Protein AF-W2VLZ7-F1 (afdb_monomer_lite)

Radius of gyration: 20.09 Å; chains: 1; bounding box: 59×35×39 Å

pLDDT: mean 86.66, std 14.0, range [36.62, 98.0]

Structure (mmCIF, N/CA/C/O backbone):
data_AF-W2VLZ7-F1
#
_entry.id   AF-W2VLZ7-F1
#
loop_
_atom_site.group_PDB
_atom_site.id
_atom_site.type_symbol
_atom_site.label_atom_id
_atom_site.label_alt_id
_atom_site.label_comp_id
_atom_site.label_asym_id
_atom_site.label_entity_id
_atom_site.label_seq_id
_atom_site.pdbx_PDB_ins_code
_atom_site.Cartn_x
_atom_site.Cartn_y
_atom_site.Cartn_z
_atom_site.occupancy
_atom_site.B_iso_or_equiv
_atom_site.auth_seq_id
_atom_site.auth_comp_id
_atom_site.auth_asym_id
_atom_site.auth_atom_id
_atom_site.pdbx_PDB_model_num
ATOM 1 N N . MET A 1 1 ? -18.929 1.252 14.041 1.00 53.91 1 MET A N 1
ATOM 2 C CA . MET A 1 1 ? -18.418 -0.084 13.641 1.00 53.91 1 MET A CA 1
ATOM 3 C C . MET A 1 1 ? -17.576 0.043 12.363 1.00 53.91 1 MET A C 1
ATOM 5 O O . MET A 1 1 ? -17.881 -0.591 11.362 1.00 53.91 1 MET A O 1
ATOM 9 N N . GLU A 1 2 ? -16.511 0.850 12.372 1.00 70.69 2 GLU A N 1
ATOM 10 C CA . GLU A 1 2 ? -15.792 1.219 11.130 1.00 70.69 2 GLU A CA 1
ATOM 11 C C . GLU A 1 2 ? -14.391 0.611 11.007 1.00 70.69 2 GLU A C 1
ATOM 13 O O . GLU A 1 2 ? -13.880 0.495 9.904 1.00 70.69 2 GLU A O 1
ATOM 18 N N . ASN A 1 3 ? -13.802 0.132 12.108 1.00 89.38 3 ASN A N 1
ATOM 19 C CA . ASN A 1 3 ? -12.454 -0.441 12.111 1.00 89.38 3 ASN A CA 1
ATOM 20 C C . ASN A 1 3 ? -12.450 -1.925 11.691 1.00 89.38 3 ASN A C 1
ATOM 22 O O . ASN A 1 3 ? -12.317 -2.831 12.526 1.00 89.38 3 ASN A O 1
ATOM 26 N N . ASN A 1 4 ? -12.680 -2.188 10.407 1.00 93.62 4 ASN A N 1
ATOM 27 C CA . ASN A 1 4 ? -12.722 -3.531 9.831 1.00 93.62 4 ASN A CA 1
ATOM 28 C C . ASN A 1 4 ? -12.371 -3.528 8.343 1.00 93.62 4 ASN A C 1
ATOM 30 O O . ASN A 1 4 ? -12.618 -2.545 7.661 1.00 93.62 4 ASN A O 1
ATOM 34 N N . ILE A 1 5 ? -11.880 -4.668 7.858 1.00 95.19 5 ILE A N 1
ATOM 35 C CA . ILE A 1 5 ? -11.697 -4.947 6.434 1.00 95.19 5 ILE A CA 1
ATOM 36 C C . ILE A 1 5 ? -13.009 -5.509 5.878 1.00 95.19 5 ILE A C 1
ATOM 38 O O . ILE A 1 5 ? -13.539 -6.496 6.404 1.00 95.19 5 ILE A O 1
ATOM 42 N N . LEU A 1 6 ? -13.515 -4.910 4.804 1.00 95.62 6 LEU A N 1
ATOM 43 C CA . LEU A 1 6 ? -14.658 -5.415 4.044 1.00 95.62 6 LEU A CA 1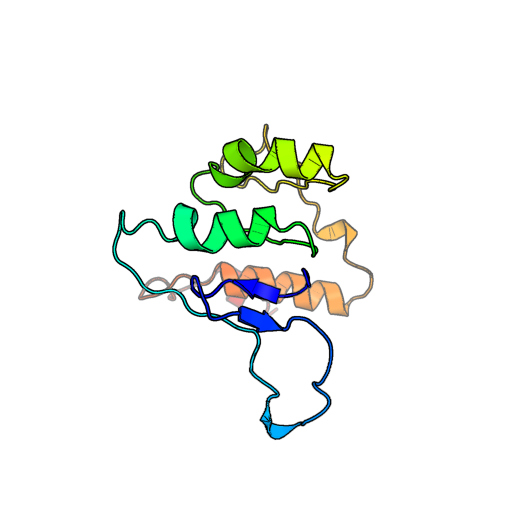
ATOM 44 C C . LEU A 1 6 ? -14.216 -6.588 3.171 1.00 95.62 6 LEU A C 1
ATOM 46 O O . LEU A 1 6 ? -13.302 -6.433 2.358 1.00 95.62 6 LEU A O 1
ATOM 50 N N . LEU A 1 7 ? -14.874 -7.740 3.327 1.00 95.44 7 LEU A N 1
ATOM 51 C CA . LEU A 1 7 ? -14.614 -8.937 2.520 1.00 95.44 7 LEU A CA 1
ATOM 52 C C . LEU A 1 7 ? -15.735 -9.168 1.505 1.00 95.44 7 LEU A C 1
ATOM 54 O O . LEU A 1 7 ? -15.470 -9.380 0.324 1.00 95.44 7 LEU A O 1
ATOM 58 N N . THR A 1 8 ? -16.983 -9.095 1.964 1.00 94.06 8 THR A N 1
ATOM 59 C CA . THR A 1 8 ? -18.195 -9.254 1.150 1.00 94.06 8 THR A CA 1
ATOM 60 C C . THR A 1 8 ? -19.266 -8.263 1.630 1.00 94.06 8 THR A C 1
ATOM 62 O O . THR A 1 8 ? -18.992 -7.359 2.423 1.00 94.06 8 THR A O 1
ATOM 65 N N . GLN A 1 9 ? -20.507 -8.425 1.165 1.00 92.12 9 GLN A N 1
ATOM 66 C CA . GLN A 1 9 ? -21.646 -7.658 1.666 1.00 92.12 9 GLN A CA 1
ATOM 67 C C . GLN A 1 9 ? -21.924 -7.923 3.159 1.00 92.12 9 GLN A C 1
ATOM 69 O O . GLN A 1 9 ? -22.288 -6.998 3.890 1.00 92.12 9 GLN A O 1
ATOM 74 N N . THR A 1 10 ? -21.734 -9.164 3.611 1.00 94.56 10 THR A N 1
ATOM 75 C CA . THR A 1 10 ? -22.107 -9.641 4.952 1.00 94.56 10 THR A CA 1
ATOM 76 C C . THR A 1 10 ? -20.900 -9.914 5.847 1.00 94.56 10 THR A C 1
ATOM 78 O O . THR A 1 10 ? -20.968 -9.684 7.055 1.00 94.56 10 THR A O 1
ATOM 81 N N . GLU A 1 11 ? -19.767 -10.330 5.279 1.00 93.12 11 GLU A N 1
ATOM 82 C CA . GLU A 1 11 ? -18.561 -10.686 6.024 1.00 93.12 11 GLU A CA 1
ATOM 83 C C . GLU A 1 11 ? -17.566 -9.523 6.116 1.00 93.12 11 GLU A C 1
ATOM 85 O O . GLU A 1 11 ? -17.213 -8.865 5.131 1.00 93.12 11 GLU A O 1
ATOM 90 N N . ARG A 1 12 ? -17.062 -9.303 7.334 1.00 93.25 12 ARG A N 1
ATOM 91 C CA . ARG A 1 12 ? -16.070 -8.274 7.667 1.00 93.25 12 ARG A CA 1
ATOM 92 C C . ARG A 1 12 ? -15.057 -8.828 8.655 1.00 93.25 12 ARG A C 1
ATOM 94 O O . ARG A 1 12 ? -15.399 -9.641 9.515 1.00 93.25 12 ARG A O 1
ATOM 101 N N . LEU A 1 13 ? -13.823 -8.346 8.577 1.00 93.06 13 LEU A N 1
ATOM 102 C CA . LEU A 1 13 ? -12.738 -8.758 9.461 1.00 93.06 13 LEU A CA 1
ATOM 103 C C . LEU A 1 13 ? -12.328 -7.613 10.387 1.00 93.06 13 LEU A C 1
ATOM 105 O O . LEU A 1 13 ? -11.879 -6.565 9.937 1.00 93.06 13 LEU A O 1
ATOM 109 N N . THR A 1 14 ? -12.485 -7.806 11.696 1.00 90.94 14 THR A N 1
ATOM 110 C CA . THR A 1 14 ? -12.164 -6.778 12.696 1.00 90.94 14 THR A CA 1
ATOM 111 C C . THR A 1 14 ? -10.679 -6.404 12.685 1.00 90.94 14 THR A C 1
ATOM 113 O O . THR A 1 14 ? -9.802 -7.268 12.760 1.00 90.94 14 THR A O 1
ATOM 116 N N . MET A 1 15 ? -10.399 -5.101 12.658 1.00 89.88 15 MET A N 1
ATOM 117 C CA . MET A 1 15 ? -9.041 -4.560 12.777 1.00 89.88 15 MET A CA 1
ATOM 118 C C . MET A 1 15 ? -8.677 -4.187 14.215 1.00 89.88 15 MET A C 1
ATOM 120 O O . MET A 1 15 ? -7.509 -3.913 14.498 1.00 89.88 15 MET A O 1
ATOM 124 N N . ASN A 1 16 ? -9.635 -4.282 15.141 1.00 86.12 16 ASN A N 1
ATOM 125 C CA . ASN A 1 16 ? -9.414 -4.064 16.567 1.00 86.12 16 ASN A CA 1
ATOM 126 C C . ASN A 1 16 ? -8.413 -5.071 17.163 1.00 86.12 16 ASN A C 1
ATOM 128 O O . ASN A 1 16 ? -7.981 -6.034 16.516 1.00 86.12 16 ASN A O 1
ATOM 132 N N . GLY A 1 17 ? -8.028 -4.827 18.416 1.00 81.38 17 GLY A N 1
ATOM 133 C CA . GLY A 1 17 ? -7.202 -5.740 19.202 1.00 81.38 17 GLY A CA 1
ATOM 134 C C . GLY A 1 17 ? -7.841 -7.121 19.393 1.00 81.38 17 GLY A C 1
ATOM 135 O O . GLY A 1 17 ? -8.833 -7.485 18.758 1.00 81.38 17 GLY A O 1
ATOM 136 N N . ARG A 1 18 ? -7.251 -7.923 20.281 1.00 81.06 18 ARG A N 1
ATOM 137 C CA . ARG A 1 18 ? -7.676 -9.311 20.485 1.00 81.06 18 ARG A CA 1
ATOM 138 C C . ARG A 1 18 ? -9.171 -9.371 20.859 1.00 81.06 18 ARG A C 1
ATOM 140 O O . ARG A 1 18 ? -9.578 -8.703 21.809 1.00 81.06 18 ARG A O 1
ATOM 147 N N . PRO A 1 19 ? -10.000 -10.142 20.130 1.00 84.06 19 PRO A N 1
ATOM 148 C CA . PRO A 1 19 ? -11.421 -10.245 20.437 1.00 84.06 19 PRO A CA 1
ATOM 149 C C . PRO A 1 19 ? -11.635 -10.898 21.808 1.00 84.06 19 PRO A C 1
ATOM 151 O O . PRO A 1 19 ? -10.846 -11.752 22.215 1.00 84.06 19 PRO A O 1
ATOM 154 N N . LYS A 1 20 ? -12.741 -10.541 22.485 1.00 85.19 20 LYS A N 1
ATOM 155 C CA . LYS A 1 20 ? -13.105 -11.067 23.820 1.00 85.19 20 LYS A CA 1
ATOM 156 C C . LYS A 1 20 ? -13.052 -12.591 23.894 1.00 85.19 20 LYS A C 1
ATOM 158 O O . LYS A 1 20 ? -12.650 -13.140 24.909 1.00 85.19 20 LYS A O 1
ATOM 163 N N . ASN A 1 21 ? -13.458 -13.264 22.818 1.00 88.12 21 ASN A N 1
ATOM 164 C CA . ASN A 1 21 ? -13.277 -14.699 22.683 1.00 88.12 21 ASN A CA 1
ATOM 165 C C . ASN A 1 21 ? -12.068 -14.985 21.773 1.00 88.12 21 ASN A C 1
ATOM 167 O O . ASN A 1 21 ? -12.168 -14.764 20.559 1.00 88.12 21 ASN A O 1
ATOM 171 N N . PRO A 1 22 ? -10.952 -15.509 22.316 1.00 87.56 22 PRO A N 1
ATOM 172 C CA . PRO A 1 22 ? -9.741 -15.789 21.550 1.00 87.56 22 PRO A CA 1
ATOM 173 C C . PRO A 1 22 ? -9.954 -16.722 20.356 1.00 87.56 22 PRO A C 1
ATOM 175 O O . PRO A 1 22 ? -9.224 -16.607 19.376 1.00 87.56 22 PRO A O 1
ATOM 178 N N . LYS A 1 23 ? -10.977 -17.591 20.386 1.00 89.06 23 LYS A N 1
ATOM 179 C CA . LYS A 1 23 ? -11.295 -18.507 19.276 1.00 89.06 23 LYS A CA 1
ATOM 180 C C . LYS A 1 23 ? -11.660 -17.783 17.975 1.00 89.06 23 LYS A C 1
ATOM 182 O O . LYS A 1 23 ? -11.604 -18.374 16.898 1.00 89.06 23 LYS A O 1
ATOM 187 N N . HIS A 1 24 ? -12.039 -16.508 18.067 1.00 86.38 24 HIS A N 1
ATOM 188 C CA . HIS A 1 24 ? -12.372 -15.649 16.931 1.00 86.38 24 HIS A CA 1
ATOM 189 C C . HIS A 1 24 ? -11.214 -14.740 16.508 1.00 86.38 24 HIS A C 1
ATOM 191 O O . HIS A 1 24 ? -11.392 -13.908 15.622 1.00 86.38 24 HIS A O 1
ATOM 197 N N . ALA A 1 25 ? -10.032 -14.865 17.118 1.00 88.38 25 ALA A N 1
ATOM 198 C CA . ALA A 1 25 ? -8.847 -14.203 16.598 1.00 88.38 25 ALA A CA 1
ATOM 199 C C . ALA A 1 25 ? -8.541 -14.773 15.205 1.00 88.38 25 ALA A C 1
ATOM 201 O O . ALA A 1 25 ? -8.528 -15.990 14.995 1.00 88.38 25 ALA A O 1
ATOM 202 N N . ARG A 1 26 ? -8.365 -13.884 14.231 1.00 90.38 26 ARG A N 1
ATOM 203 C CA . ARG A 1 26 ? -8.108 -14.229 12.832 1.00 90.38 26 ARG A CA 1
ATOM 204 C C . ARG A 1 26 ? -6.886 -13.465 12.345 1.00 90.38 26 ARG A C 1
ATOM 206 O O . ARG A 1 26 ? -6.609 -12.365 12.824 1.00 90.38 26 ARG A O 1
ATOM 213 N N . ASN A 1 27 ? -6.162 -14.068 11.405 1.00 91.12 27 ASN A N 1
ATOM 214 C CA . ASN A 1 27 ? -5.115 -13.380 10.661 1.00 91.12 27 ASN A CA 1
ATOM 215 C C . ASN A 1 27 ? -5.754 -12.220 9.880 1.00 91.12 27 ASN A C 1
ATOM 217 O O . ASN A 1 27 ? -6.834 -12.396 9.324 1.00 91.12 27 ASN A O 1
ATOM 221 N N . LYS A 1 28 ? -5.111 -11.050 9.887 1.00 91.25 28 LYS A N 1
ATOM 222 C CA . LYS A 1 28 ? -5.611 -9.814 9.265 1.00 91.25 28 LYS A CA 1
ATOM 223 C C . LYS A 1 28 ? -5.176 -9.652 7.805 1.00 91.25 28 LYS A C 1
ATOM 225 O O . LYS A 1 28 ? -5.633 -8.732 7.137 1.00 91.25 28 LYS A O 1
ATOM 230 N N . ASN A 1 29 ? -4.317 -10.541 7.310 1.00 93.44 29 ASN A N 1
ATOM 231 C CA . ASN A 1 29 ? -3.894 -10.555 5.917 1.00 93.44 29 ASN A CA 1
ATOM 232 C C . ASN A 1 29 ? -4.991 -11.159 5.039 1.00 93.44 29 ASN A C 1
ATOM 234 O O . ASN A 1 29 ? -5.527 -12.225 5.346 1.00 93.44 29 ASN A O 1
ATOM 238 N N . VAL A 1 30 ? -5.286 -10.493 3.924 1.00 95.75 30 VAL A N 1
ATOM 239 C CA . VAL A 1 30 ? -6.289 -10.931 2.950 1.00 95.75 30 VAL A CA 1
ATOM 240 C C . VAL A 1 30 ? -5.627 -11.092 1.587 1.00 95.75 30 VAL A C 1
ATOM 242 O O . VAL A 1 30 ? -4.960 -10.177 1.108 1.00 95.75 30 VAL A O 1
ATOM 245 N N . LEU A 1 31 ? -5.832 -12.250 0.957 1.00 96.19 31 LEU A N 1
ATOM 246 C CA . LEU A 1 31 ? -5.418 -12.523 -0.416 1.00 96.19 31 LEU A CA 1
ATOM 247 C C . LEU A 1 31 ? -6.642 -12.461 -1.331 1.00 96.19 31 LEU A C 1
ATOM 249 O O . LEU A 1 31 ? -7.590 -13.222 -1.154 1.00 96.19 31 LEU A O 1
ATOM 253 N N . VAL A 1 32 ? -6.610 -11.569 -2.321 1.00 95.44 32 VAL A N 1
ATOM 254 C CA . VAL A 1 32 ? -7.693 -11.403 -3.300 1.00 95.44 32 VAL A CA 1
ATOM 255 C C . VAL A 1 32 ? -7.211 -11.857 -4.670 1.00 95.44 32 VAL A C 1
ATOM 257 O O . VAL A 1 32 ? -6.330 -11.236 -5.265 1.00 95.44 32 VAL A O 1
ATOM 260 N N . ILE A 1 33 ? -7.814 -12.927 -5.188 1.00 95.88 33 ILE A N 1
ATOM 261 C CA . ILE A 1 33 ? -7.460 -13.531 -6.477 1.00 95.88 33 ILE A CA 1
ATOM 262 C C . ILE A 1 33 ? -8.561 -13.230 -7.493 1.00 95.88 33 ILE A C 1
ATOM 264 O O . ILE A 1 33 ? -9.748 -13.328 -7.203 1.00 95.88 33 ILE A O 1
ATOM 268 N N . GLY A 1 34 ? -8.162 -12.860 -8.705 1.00 94.62 34 GLY A N 1
ATOM 269 C CA . GLY A 1 34 ? -9.080 -12.657 -9.818 1.00 94.62 34 GLY A CA 1
ATOM 270 C C . GLY A 1 34 ? -8.326 -12.317 -11.095 1.00 94.62 34 GLY A C 1
ATOM 271 O O . GLY A 1 34 ? -7.229 -11.753 -11.032 1.00 94.62 34 GLY A O 1
ATOM 272 N N . GLY A 1 35 ? -8.912 -12.633 -12.249 1.00 95.31 35 GLY A N 1
ATOM 273 C CA . GLY A 1 35 ? -8.324 -12.342 -13.558 1.00 95.31 35 GLY A CA 1
ATOM 274 C C . GLY A 1 35 ? -8.133 -10.844 -13.834 1.00 95.31 35 GLY A C 1
ATOM 275 O O . GLY A 1 35 ? -8.533 -9.970 -13.051 1.00 95.31 35 GLY A O 1
ATOM 276 N N . SER A 1 36 ? -7.504 -10.518 -14.962 1.00 92.81 36 SER A N 1
ATOM 277 C CA . SER A 1 36 ? -7.482 -9.134 -15.449 1.00 92.81 36 SER A CA 1
ATOM 278 C C . SER A 1 36 ? -8.915 -8.639 -15.683 1.00 92.81 36 SER A C 1
ATOM 280 O O . SER A 1 36 ? -9.782 -9.411 -16.074 1.00 92.81 36 SER A O 1
ATOM 282 N N . GLY A 1 37 ? -9.192 -7.369 -15.379 1.00 91.56 37 GLY A N 1
ATOM 283 C CA . GLY A 1 37 ? -10.533 -6.793 -15.544 1.00 91.56 37 GLY A CA 1
ATOM 284 C C . GLY A 1 37 ? -11.587 -7.238 -14.519 1.00 91.56 37 GLY A C 1
ATOM 285 O O . GLY A 1 37 ? -12.649 -6.631 -14.470 1.00 91.56 37 GLY A O 1
ATOM 286 N N . SER A 1 38 ? -11.296 -8.186 -13.617 1.00 94.31 38 SER A N 1
ATOM 287 C CA . SER A 1 38 ? -12.268 -8.689 -12.623 1.00 94.31 38 SER A CA 1
ATOM 288 C C . SER A 1 38 ? -12.681 -7.673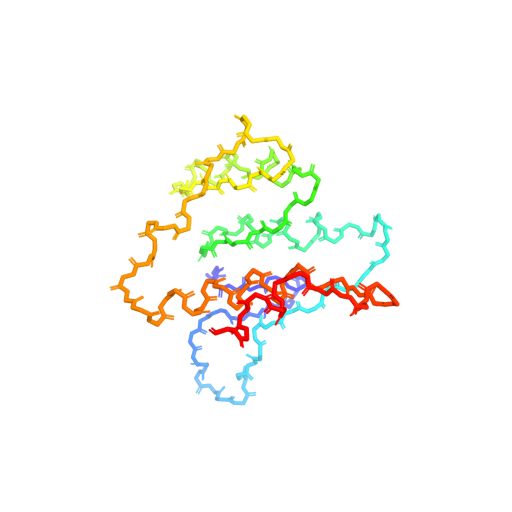 -11.543 1.00 94.31 38 SER A C 1
ATOM 290 O O . SER A 1 38 ? -13.423 -7.997 -10.622 1.00 94.31 38 SER A O 1
ATOM 292 N N . GLY A 1 39 ? -12.150 -6.449 -11.600 1.00 93.62 39 GLY A N 1
ATOM 293 C CA . GLY A 1 39 ? -12.537 -5.361 -10.709 1.00 93.62 39 GLY A CA 1
ATOM 294 C C . GLY A 1 39 ? -11.931 -5.399 -9.303 1.00 93.62 39 GLY A C 1
ATOM 295 O O . GLY A 1 39 ? -12.433 -4.684 -8.446 1.00 93.62 39 GLY A O 1
ATOM 296 N N . LYS A 1 40 ? -10.839 -6.142 -9.051 1.00 95.69 40 LYS A N 1
ATOM 297 C CA . LYS A 1 40 ? -10.160 -6.205 -7.729 1.00 95.69 40 LYS A CA 1
ATOM 298 C C . LYS A 1 40 ? -9.973 -4.826 -7.077 1.00 95.69 40 LYS A C 1
ATOM 300 O O . LYS A 1 40 ? -10.361 -4.614 -5.933 1.00 95.69 40 LYS A O 1
ATOM 305 N N . THR A 1 41 ? -9.446 -3.857 -7.827 1.00 95.31 41 THR A N 1
ATOM 306 C CA . THR A 1 41 ? -9.261 -2.485 -7.333 1.00 95.31 41 THR A CA 1
ATOM 307 C C . THR A 1 41 ? -10.594 -1.805 -7.024 1.00 95.31 41 THR A C 1
ATOM 309 O O . THR A 1 41 ? -10.733 -1.177 -5.982 1.00 95.31 41 THR A O 1
ATOM 312 N N . ARG A 1 42 ? -11.590 -1.950 -7.907 1.00 95.00 42 ARG A N 1
ATOM 313 C CA . ARG A 1 42 ? -12.901 -1.298 -7.775 1.00 95.00 42 ARG A CA 1
ATOM 314 C C . ARG A 1 42 ? -13.730 -1.860 -6.623 1.00 95.00 42 ARG A C 1
ATOM 316 O O . ARG A 1 42 ? -14.376 -1.083 -5.936 1.00 95.00 42 ARG A O 1
ATOM 323 N N . PHE A 1 43 ? -13.740 -3.178 -6.451 1.00 95.56 43 PHE A N 1
ATOM 324 C CA . PHE A 1 43 ? -14.643 -3.867 -5.528 1.00 95.56 43 PHE A CA 1
ATOM 325 C C . PHE A 1 43 ? -14.016 -4.190 -4.173 1.00 95.56 43 PHE A C 1
ATOM 327 O O . PHE A 1 43 ? -14.753 -4.335 -3.208 1.00 95.56 43 PHE A O 1
ATOM 334 N N . PHE A 1 44 ? -12.686 -4.284 -4.077 1.00 96.50 4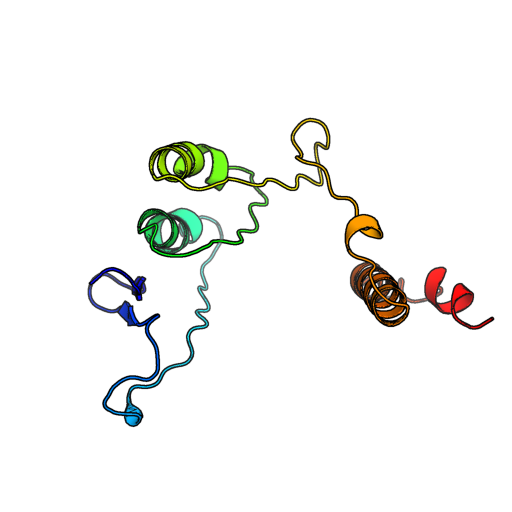4 PHE A N 1
ATOM 335 C CA . PHE A 1 44 ? -12.017 -4.592 -2.812 1.00 96.50 44 PHE A CA 1
ATOM 336 C C . PHE A 1 44 ? -11.165 -3.430 -2.300 1.00 96.50 44 PHE A C 1
ATOM 338 O O . PHE A 1 44 ? -11.389 -2.946 -1.194 1.00 96.50 44 PHE A O 1
ATOM 345 N N . VAL A 1 45 ? -10.211 -2.944 -3.103 1.00 96.25 45 VAL A N 1
ATOM 346 C CA . VAL A 1 45 ? -9.246 -1.927 -2.640 1.00 96.25 45 VAL A CA 1
ATOM 347 C C . VAL A 1 45 ? -9.935 -0.592 -2.354 1.00 96.25 45 VAL A C 1
ATOM 349 O O . VAL A 1 45 ? -9.819 -0.077 -1.246 1.00 96.25 45 VAL A O 1
ATOM 352 N N . LYS A 1 46 ? -10.686 -0.043 -3.320 1.00 96.44 46 LYS A N 1
ATOM 353 C CA . LYS A 1 46 ? -11.339 1.265 -3.164 1.00 96.44 46 LYS A CA 1
ATOM 354 C C . LYS A 1 46 ? -12.316 1.297 -1.985 1.00 96.44 46 LYS A C 1
ATOM 356 O O . LYS A 1 46 ? -12.149 2.188 -1.163 1.00 96.44 46 LYS A O 1
ATOM 361 N N . PRO A 1 47 ? -13.260 0.349 -1.810 1.00 96.06 47 PRO A N 1
ATOM 362 C CA . PRO A 1 47 ? -14.170 0.394 -0.668 1.00 96.06 47 PRO A CA 1
ATOM 363 C C . PRO A 1 47 ? -13.444 0.388 0.679 1.00 96.06 47 PRO A C 1
ATOM 365 O O . PRO A 1 47 ? -13.818 1.155 1.557 1.00 96.06 47 PRO A O 1
ATOM 368 N N . ASN A 1 48 ? -12.371 -0.401 0.821 1.00 96.31 48 ASN A N 1
ATOM 369 C CA . ASN A 1 48 ? -11.573 -0.431 2.051 1.00 96.31 48 ASN A CA 1
ATOM 370 C C . ASN A 1 48 ? -10.788 0.877 2.289 1.00 96.31 48 ASN A C 1
ATOM 372 O O . ASN A 1 48 ? -10.658 1.311 3.432 1.00 96.31 48 ASN A O 1
ATOM 376 N N . LEU A 1 49 ? -10.301 1.545 1.234 1.00 96.69 49 LEU A N 1
ATOM 377 C CA . LEU A 1 49 ? -9.693 2.882 1.351 1.00 96.69 49 LEU A CA 1
ATOM 378 C C . LEU A 1 49 ? -10.726 3.944 1.745 1.00 96.69 49 LEU A C 1
ATOM 380 O O . LEU A 1 49 ? -10.458 4.795 2.588 1.00 96.69 49 LEU A O 1
ATOM 384 N N . MET A 1 50 ? -11.918 3.873 1.153 1.00 96.38 50 MET A N 1
ATOM 385 C CA . MET A 1 50 ? -13.007 4.829 1.366 1.00 96.38 50 MET A CA 1
ATOM 386 C C . MET A 1 50 ? -13.627 4.742 2.766 1.00 96.38 50 MET A C 1
ATOM 388 O O . MET A 1 50 ? -14.343 5.656 3.160 1.00 96.38 50 MET A O 1
ATOM 392 N N . GLN A 1 51 ? -13.352 3.684 3.536 1.00 95.56 51 GLN A N 1
ATOM 393 C CA . GLN A 1 51 ? -13.721 3.650 4.953 1.00 95.56 51 GLN A CA 1
ATOM 394 C C . GLN A 1 51 ? -12.891 4.614 5.808 1.00 95.56 51 GLN A C 1
ATOM 396 O O . GLN A 1 51 ? -13.327 4.956 6.901 1.00 95.56 51 GLN A O 1
ATOM 401 N N . MET A 1 52 ? -11.702 5.023 5.346 1.00 95.44 52 MET A N 1
ATOM 402 C CA . MET A 1 52 ? -10.895 6.082 5.961 1.00 95.44 52 MET A CA 1
ATOM 403 C C . MET A 1 52 ? -10.623 5.905 7.467 1.00 95.44 52 MET A C 1
ATOM 405 O O . MET A 1 52 ? -10.475 6.887 8.194 1.00 95.44 52 MET A O 1
ATOM 409 N N . HIS A 1 53 ? -10.484 4.663 7.940 1.00 92.38 53 HIS A N 1
ATOM 410 C CA . HIS A 1 53 ? -10.312 4.346 9.364 1.00 92.38 53 HIS A CA 1
ATOM 411 C C . HIS A 1 53 ? -8.856 4.025 9.767 1.00 92.38 53 HIS A C 1
ATOM 413 O O . HIS A 1 53 ? -8.603 3.606 10.900 1.00 92.38 53 HIS A O 1
ATOM 419 N N . SER A 1 54 ? -7.886 4.100 8.849 1.00 92.25 54 SER A N 1
ATOM 420 C CA . SER A 1 54 ? -6.498 3.658 9.079 1.00 92.25 54 SER A CA 1
ATOM 421 C C . SER A 1 54 ? -5.492 4.397 8.209 1.00 92.25 54 SER A C 1
ATOM 423 O O . SER A 1 54 ? -5.850 4.983 7.201 1.00 92.25 54 SER A O 1
ATOM 425 N N . SER A 1 55 ? -4.207 4.324 8.554 1.00 95.25 55 SER A N 1
ATOM 426 C CA . SER A 1 55 ? -3.138 4.737 7.640 1.00 95.25 55 SER A CA 1
ATOM 427 C C . SER A 1 55 ? -2.962 3.700 6.530 1.00 95.25 55 SER A C 1
ATOM 429 O O . SER A 1 55 ? -2.901 2.500 6.800 1.00 95.25 55 SER A O 1
ATOM 431 N N . TYR A 1 56 ? -2.845 4.161 5.285 1.00 95.94 56 TYR A N 1
ATOM 432 C CA . TYR A 1 56 ? -2.753 3.292 4.113 1.00 95.94 56 TYR A CA 1
ATOM 433 C C . TYR A 1 56 ? -1.408 3.456 3.402 1.00 95.94 56 TYR A C 1
ATOM 435 O O . TYR A 1 56 ? -0.961 4.571 3.144 1.00 95.94 56 TYR A O 1
ATOM 443 N N . CYS A 1 57 ? -0.794 2.331 3.034 1.00 96.38 57 CYS A N 1
ATOM 444 C CA . CYS A 1 57 ? 0.301 2.269 2.070 1.00 96.38 57 CYS A CA 1
ATOM 445 C C . CYS A 1 57 ? -0.196 1.473 0.864 1.00 96.38 57 CYS A C 1
ATOM 447 O O . CYS A 1 57 ? -0.628 0.329 1.017 1.00 96.38 57 CYS A O 1
ATOM 449 N N . VAL A 1 58 ? -0.197 2.091 -0.317 1.00 95.88 58 VAL A N 1
ATOM 450 C CA . VAL A 1 58 ? -0.811 1.522 -1.520 1.00 95.88 58 VAL A CA 1
ATOM 451 C C . VAL A 1 58 ? 0.197 1.528 -2.656 1.00 95.88 58 VAL A C 1
ATOM 453 O O . VAL A 1 58 ? 0.755 2.569 -2.998 1.00 95.88 58 VAL A O 1
ATOM 456 N N . THR A 1 59 ? 0.394 0.370 -3.277 1.00 94.50 59 THR A N 1
ATOM 457 C CA . THR A 1 59 ? 1.082 0.271 -4.561 1.00 94.50 59 THR A CA 1
ATOM 458 C C . THR A 1 59 ? 0.069 0.524 -5.675 1.00 94.50 59 THR A C 1
ATOM 460 O O . THR A 1 59 ? -0.899 -0.216 -5.840 1.00 94.50 59 THR A O 1
ATOM 463 N N . ASP A 1 60 ? 0.273 1.592 -6.447 1.00 93.69 60 ASP A N 1
ATOM 464 C CA . ASP A 1 60 ? -0.635 2.005 -7.523 1.00 93.69 60 ASP A CA 1
ATOM 465 C C . ASP A 1 60 ? 0.098 2.061 -8.875 1.00 93.69 60 ASP A C 1
ATOM 467 O O . ASP A 1 60 ? 0.448 3.144 -9.347 1.00 93.69 60 ASP A O 1
ATOM 471 N N . PRO A 1 61 ? 0.347 0.907 -9.527 1.00 90.50 61 PRO A N 1
ATOM 472 C CA . PRO A 1 61 ? 1.102 0.858 -10.781 1.00 90.50 61 PRO A CA 1
ATOM 473 C C . PRO A 1 61 ? 0.470 1.669 -11.919 1.00 90.50 61 PRO A C 1
ATOM 475 O O . PRO A 1 61 ? 1.167 2.079 -12.842 1.00 90.50 61 PRO A O 1
ATOM 478 N N . LYS A 1 62 ? -0.853 1.879 -11.873 1.00 89.12 62 LYS A N 1
ATOM 479 C CA . LYS A 1 62 ? -1.595 2.639 -12.890 1.00 89.12 62 LYS A CA 1
ATOM 480 C C . LYS A 1 62 ? -1.755 4.118 -12.532 1.00 89.12 62 LYS A C 1
ATOM 482 O O . LYS A 1 62 ? -2.174 4.892 -13.387 1.00 89.12 62 LYS A O 1
ATOM 487 N N . GLY A 1 63 ? -1.453 4.510 -11.295 1.00 91.19 63 GLY A N 1
ATOM 488 C CA . GLY A 1 63 ? -1.659 5.871 -10.798 1.00 91.19 63 GLY A CA 1
ATOM 489 C C . GLY A 1 63 ? -3.131 6.290 -10.698 1.00 91.19 63 GLY A C 1
ATOM 490 O O . GLY A 1 63 ? -3.414 7.482 -10.610 1.00 91.19 63 GLY A O 1
ATOM 491 N N . THR A 1 64 ? -4.079 5.351 -10.769 1.00 94.12 64 THR A N 1
ATOM 492 C CA . THR A 1 64 ? -5.517 5.661 -10.802 1.00 94.12 64 THR A CA 1
ATOM 493 C C . THR A 1 64 ? -6.098 5.879 -9.410 1.00 94.12 64 THR A C 1
ATOM 495 O O . THR A 1 64 ? -6.992 6.703 -9.244 1.00 94.12 64 THR A O 1
ATOM 498 N N . ILE A 1 65 ? -5.582 5.189 -8.392 1.00 96.12 65 ILE A N 1
ATOM 499 C CA . ILE A 1 65 ? -6.159 5.198 -7.041 1.00 96.12 65 ILE A CA 1
ATOM 500 C C . ILE A 1 65 ? -6.065 6.594 -6.432 1.00 96.12 65 ILE A C 1
ATOM 502 O O . ILE A 1 65 ? -7.046 7.092 -5.884 1.00 96.12 65 ILE A O 1
ATOM 506 N N . VAL A 1 66 ? -4.910 7.252 -6.553 1.00 94.75 66 VAL A N 1
ATOM 507 C CA . VAL A 1 66 ? -4.744 8.609 -6.014 1.00 94.75 66 VAL A CA 1
ATOM 508 C C . VAL A 1 66 ? -5.611 9.634 -6.750 1.00 94.75 66 VAL A C 1
ATOM 510 O O . VAL A 1 66 ? -6.111 10.564 -6.127 1.00 94.75 66 VAL A O 1
ATOM 513 N N . LEU A 1 67 ? -5.854 9.447 -8.049 1.00 94.94 67 LEU A N 1
ATOM 514 C CA . LEU A 1 67 ? -6.727 10.332 -8.826 1.00 94.94 67 LEU A CA 1
ATOM 515 C C . LEU A 1 67 ? -8.200 10.163 -8.438 1.00 94.94 67 LEU A C 1
ATOM 517 O O . LEU A 1 67 ? -8.943 11.137 -8.394 1.00 94.94 67 LEU A O 1
ATOM 521 N N . GLU A 1 68 ? -8.620 8.934 -8.148 1.00 96.44 68 GLU A N 1
ATOM 522 C CA . GLU A 1 68 ? -10.025 8.601 -7.896 1.00 96.44 68 GLU A CA 1
ATOM 523 C C . GLU A 1 68 ? -10.421 8.727 -6.418 1.00 96.44 68 GLU A C 1
ATOM 525 O O . GLU A 1 68 ? -11.560 9.073 -6.117 1.00 96.44 68 GLU A O 1
ATOM 530 N N . CYS A 1 69 ? -9.503 8.448 -5.489 1.00 97.25 69 CYS A N 1
ATOM 531 C CA . CYS A 1 69 ? -9.761 8.460 -4.045 1.00 97.25 69 CYS A CA 1
ATOM 532 C C . CYS A 1 69 ? -8.978 9.549 -3.297 1.00 97.25 69 CYS A C 1
ATOM 534 O O . CYS A 1 69 ? -9.321 9.865 -2.161 1.00 97.25 69 CYS A O 1
ATOM 536 N N . GLY A 1 70 ? -7.939 10.139 -3.897 1.00 96.69 70 GLY A N 1
ATOM 537 C CA . GLY A 1 70 ? -7.043 11.064 -3.196 1.00 96.69 70 GLY A CA 1
ATOM 538 C C . GLY A 1 70 ? -7.735 12.328 -2.701 1.00 96.69 70 GLY A C 1
ATOM 539 O O . GLY A 1 70 ? -7.503 12.730 -1.568 1.00 96.69 70 GLY A O 1
ATOM 540 N N . LYS A 1 71 ? -8.639 12.919 -3.493 1.00 97.56 71 LYS A N 1
ATOM 541 C CA . LYS A 1 71 ? -9.373 14.121 -3.068 1.00 97.56 71 LYS A CA 1
ATOM 542 C C . LYS A 1 71 ? -10.226 13.860 -1.820 1.00 97.56 71 LYS A C 1
ATOM 544 O O . LYS A 1 71 ? -10.144 14.621 -0.868 1.00 97.56 71 LYS A O 1
ATOM 549 N N . MET A 1 72 ? -10.956 12.743 -1.797 1.00 97.69 72 MET A N 1
ATOM 550 C CA . MET A 1 72 ? -11.738 12.319 -0.630 1.00 97.69 72 MET A CA 1
ATOM 551 C C . MET A 1 72 ? -10.854 12.129 0.608 1.00 97.69 72 MET A C 1
ATOM 553 O O . MET A 1 72 ? -11.182 12.623 1.680 1.00 97.69 72 MET A O 1
ATOM 557 N N . LEU A 1 73 ? -9.720 11.433 0.459 1.00 97.75 73 LEU A N 1
ATOM 558 C CA . LEU A 1 73 ? -8.782 11.220 1.563 1.00 97.75 73 LEU A CA 1
ATOM 559 C C . LEU A 1 73 ? -8.252 12.558 2.101 1.00 97.75 73 LEU A C 1
ATOM 561 O O . LEU A 1 73 ? -8.247 12.777 3.311 1.00 97.75 73 LEU A O 1
ATOM 565 N N . GLN A 1 74 ? -7.850 13.466 1.210 1.00 97.56 74 GLN A N 1
ATOM 566 C CA . GLN A 1 74 ? -7.364 14.796 1.574 1.00 97.56 74 GLN A CA 1
ATOM 567 C C . GLN A 1 74 ? -8.429 15.608 2.327 1.00 97.56 74 GLN A C 1
ATOM 569 O O . GLN A 1 74 ? -8.125 16.201 3.360 1.00 97.56 74 GLN A O 1
ATOM 574 N N . GLU A 1 75 ? -9.672 15.612 1.839 1.00 97.81 75 GLU A N 1
ATOM 575 C CA . GLU A 1 75 ? -10.804 16.301 2.476 1.00 97.81 75 GLU A CA 1
ATOM 576 C C . GLU A 1 75 ? -11.120 15.729 3.866 1.00 97.81 75 GLU A C 1
ATOM 578 O O . GLU A 1 75 ? -11.536 16.469 4.754 1.00 97.81 75 GLU A O 1
ATOM 583 N N . ASN A 1 76 ? -10.842 14.442 4.093 1.00 97.06 76 ASN A N 1
ATOM 584 C CA . ASN A 1 76 ? -10.990 13.783 5.390 1.00 97.06 76 ASN A CA 1
ATOM 585 C C . ASN A 1 76 ? -9.710 13.839 6.257 1.00 97.06 76 ASN A C 1
ATOM 587 O O . ASN A 1 76 ? -9.538 13.035 7.176 1.00 97.06 76 ASN A O 1
ATOM 591 N N . GLY A 1 77 ? -8.793 14.767 5.966 1.00 97.62 77 GLY A N 1
ATOM 592 C CA . GLY A 1 77 ? -7.633 15.073 6.808 1.00 97.62 77 GLY A CA 1
ATOM 593 C C . GLY A 1 77 ? -6.411 14.171 6.615 1.00 97.62 77 GLY A C 1
ATOM 594 O O . GLY A 1 77 ? -5.489 14.226 7.428 1.00 97.62 77 GLY A O 1
ATOM 595 N N . TYR A 1 78 ? -6.364 13.346 5.565 1.00 98.00 78 TYR A N 1
ATOM 596 C CA . TYR A 1 78 ? -5.183 12.530 5.287 1.00 98.00 78 TYR A CA 1
ATOM 597 C C . TYR A 1 78 ? -4.044 13.368 4.708 1.00 98.00 78 TYR A C 1
ATOM 599 O O . TYR A 1 78 ? -4.209 14.096 3.728 1.00 98.00 78 TYR A O 1
ATOM 607 N N . GLU A 1 79 ? -2.841 13.163 5.241 1.00 97.25 79 GLU A N 1
ATOM 608 C CA . GLU A 1 79 ? -1.615 13.605 4.591 1.00 97.25 79 GLU A CA 1
ATOM 609 C C . GLU A 1 79 ? -1.209 12.592 3.513 1.00 97.25 79 GLU A C 1
ATOM 611 O O . GLU A 1 79 ? -0.780 11.473 3.801 1.00 97.25 79 GLU A O 1
ATOM 616 N N . ILE A 1 80 ? -1.345 12.982 2.247 1.00 96.00 80 ILE A N 1
ATOM 617 C CA . ILE A 1 80 ? -1.048 12.100 1.115 1.00 96.00 80 ILE A CA 1
ATOM 618 C C . ILE A 1 80 ? 0.415 12.265 0.710 1.00 96.00 80 ILE A C 1
ATOM 620 O O . ILE A 1 80 ? 0.852 13.356 0.340 1.00 96.00 80 ILE A O 1
ATOM 624 N N . LYS A 1 81 ? 1.168 11.159 0.740 1.00 95.25 81 LYS A N 1
ATOM 625 C CA . LYS A 1 81 ? 2.548 11.084 0.249 1.00 95.25 81 LYS A CA 1
ATOM 626 C C . LYS A 1 81 ? 2.645 10.197 -0.986 1.00 95.25 81 LYS A C 1
ATOM 628 O O . LYS A 1 81 ? 2.116 9.091 -0.992 1.00 95.25 81 LYS A O 1
ATOM 633 N N . ILE A 1 82 ? 3.339 10.671 -2.024 1.00 95.12 82 ILE A N 1
ATOM 634 C CA . ILE A 1 82 ? 3.477 9.953 -3.301 1.00 95.12 82 ILE A CA 1
ATOM 635 C C . ILE A 1 82 ? 4.954 9.782 -3.649 1.00 95.12 82 ILE A C 1
ATOM 637 O O . ILE A 1 82 ? 5.666 10.763 -3.870 1.00 95.12 82 ILE A O 1
ATOM 641 N N . LEU A 1 83 ? 5.389 8.528 -3.775 1.00 94.69 83 LEU A N 1
ATOM 642 C CA . LEU A 1 83 ? 6.668 8.160 -4.374 1.00 94.69 83 LEU A CA 1
ATOM 643 C C . LEU A 1 83 ? 6.417 7.629 -5.788 1.00 94.69 83 LEU A C 1
ATOM 645 O O . LEU A 1 83 ? 5.962 6.504 -5.968 1.00 94.69 83 LEU A O 1
ATOM 649 N N . ASN A 1 84 ? 6.709 8.450 -6.794 1.00 92.88 84 ASN A N 1
ATOM 650 C CA . ASN A 1 84 ? 6.606 8.071 -8.201 1.00 92.88 84 ASN A CA 1
ATOM 651 C C . ASN A 1 84 ? 8.004 7.785 -8.769 1.00 92.88 84 ASN A C 1
ATOM 653 O O . ASN A 1 84 ? 8.834 8.692 -8.851 1.00 92.88 84 ASN A O 1
ATOM 657 N N . THR A 1 85 ? 8.249 6.529 -9.143 1.00 88.69 85 THR A N 1
ATOM 658 C CA . THR A 1 85 ? 9.522 6.040 -9.702 1.00 88.69 85 THR A CA 1
ATOM 659 C C . THR A 1 85 ? 9.599 6.129 -11.228 1.00 88.69 85 THR A C 1
ATOM 661 O O . THR A 1 85 ? 10.661 5.891 -11.791 1.00 88.69 85 THR A O 1
ATOM 664 N N . ILE A 1 86 ? 8.501 6.490 -11.903 1.00 89.00 86 ILE A N 1
ATOM 665 C CA . ILE A 1 86 ? 8.443 6.666 -13.364 1.00 89.00 86 ILE A CA 1
ATOM 666 C C . ILE A 1 86 ? 8.631 8.142 -13.720 1.00 89.00 86 ILE A C 1
ATOM 668 O O . ILE A 1 86 ? 9.470 8.501 -14.541 1.00 89.00 86 ILE A O 1
ATOM 672 N N . ASN A 1 87 ? 7.848 9.024 -13.092 1.00 89.12 87 ASN A N 1
ATOM 673 C CA . ASN A 1 87 ? 7.928 10.465 -13.299 1.00 89.12 87 ASN A CA 1
ATOM 674 C C . ASN A 1 87 ? 8.307 11.170 -11.997 1.00 89.12 87 ASN A C 1
ATOM 676 O O . ASN A 1 87 ? 7.447 11.581 -11.213 1.00 89.12 87 ASN A O 1
ATOM 680 N N . PHE A 1 88 ? 9.609 11.378 -11.809 1.00 89.56 88 PHE A N 1
ATOM 681 C CA . PHE A 1 88 ? 10.154 12.039 -10.624 1.00 89.56 88 PHE A CA 1
ATOM 682 C C . PHE A 1 88 ? 9.684 13.490 -10.444 1.00 89.56 88 PHE A C 1
ATOM 684 O O . PHE A 1 88 ? 9.691 13.983 -9.318 1.00 89.56 88 PHE A O 1
ATOM 691 N N . LYS A 1 89 ? 9.222 14.175 -11.505 1.00 91.44 89 LYS A N 1
ATOM 692 C CA . LYS A 1 89 ? 8.632 15.525 -11.381 1.00 91.44 89 LYS A CA 1
ATOM 693 C C . LYS A 1 89 ? 7.288 15.503 -10.645 1.00 91.44 89 LYS A C 1
ATOM 695 O O . LYS A 1 89 ? 6.898 16.513 -10.076 1.00 91.44 89 LYS A O 1
ATOM 700 N N . LYS A 1 90 ? 6.593 14.361 -10.649 1.00 90.06 90 LYS A N 1
ATOM 701 C CA . LYS A 1 90 ? 5.325 14.123 -9.938 1.00 90.06 90 LYS A CA 1
ATOM 702 C C . LYS A 1 90 ? 5.520 13.276 -8.671 1.00 90.06 90 LYS A C 1
ATOM 704 O O . LYS A 1 90 ? 4.599 12.591 -8.237 1.00 90.06 90 LYS A O 1
ATOM 709 N N . SER A 1 91 ? 6.730 13.270 -8.119 1.00 92.31 91 SER A N 1
ATOM 710 C CA . SER A 1 91 ? 7.102 12.517 -6.922 1.00 92.31 91 SER A CA 1
ATOM 711 C C . SER A 1 91 ? 7.465 13.482 -5.803 1.00 92.31 91 SER A C 1
ATOM 713 O O . SER A 1 91 ? 8.096 14.509 -6.052 1.00 92.31 91 SER A O 1
ATOM 715 N N . MET A 1 92 ? 7.155 13.124 -4.560 1.00 92.31 92 MET A N 1
ATOM 716 C CA . MET A 1 92 ? 7.626 13.866 -3.385 1.00 92.31 92 MET A CA 1
ATOM 717 C C . MET A 1 92 ? 9.114 13.644 -3.098 1.00 92.31 92 MET A C 1
ATOM 719 O O . MET A 1 92 ? 9.664 14.293 -2.212 1.00 92.31 92 MET A O 1
ATOM 723 N N . LYS A 1 93 ? 9.768 12.794 -3.908 1.00 87.75 93 LYS A N 1
ATOM 724 C CA . LYS A 1 93 ? 11.168 12.375 -3.789 1.00 87.75 93 LYS A CA 1
ATOM 725 C C . LYS A 1 93 ? 11.407 11.637 -2.470 1.00 87.75 93 LYS A C 1
ATOM 727 O O . LYS A 1 93 ? 10.603 11.666 -1.544 1.00 87.75 93 LYS A O 1
ATOM 732 N N . TYR A 1 94 ? 12.508 10.906 -2.407 1.00 87.56 94 TYR A N 1
ATOM 733 C CA . TYR A 1 94 ? 12.846 10.119 -1.234 1.00 87.56 94 TYR A CA 1
ATOM 734 C C . TYR A 1 94 ? 14.353 10.147 -1.032 1.00 87.56 94 TYR A C 1
ATOM 736 O O . TYR A 1 94 ? 15.106 9.863 -1.961 1.00 87.56 94 TYR A O 1
ATOM 744 N N . ASN A 1 95 ? 14.780 10.536 0.169 1.00 89.69 95 ASN A N 1
ATOM 745 C CA . ASN A 1 95 ? 16.184 10.556 0.553 1.00 89.69 95 ASN A CA 1
ATOM 746 C C . ASN A 1 95 ? 16.438 9.471 1.602 1.00 89.69 95 ASN A C 1
ATOM 748 O O . ASN A 1 95 ? 16.118 9.654 2.774 1.00 89.69 95 ASN A O 1
ATOM 752 N N . LEU A 1 96 ? 17.044 8.365 1.178 1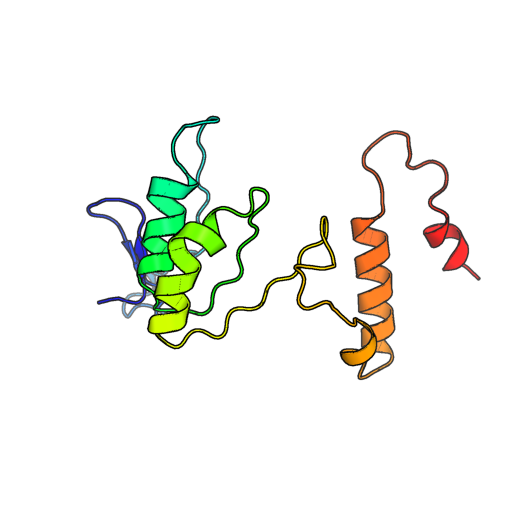.00 87.44 96 LEU A N 1
ATOM 753 C CA . LEU A 1 96 ? 17.399 7.235 2.041 1.00 87.44 96 LEU A CA 1
ATOM 754 C C . LEU A 1 96 ? 18.369 7.641 3.161 1.00 87.44 96 LEU A C 1
ATOM 756 O O . LEU A 1 96 ? 18.221 7.192 4.296 1.00 87.44 96 LEU A O 1
ATOM 760 N N . PHE A 1 97 ? 19.306 8.554 2.879 1.00 89.56 97 PHE A N 1
ATOM 761 C CA . PHE A 1 97 ? 20.313 8.994 3.849 1.00 89.56 97 PHE A CA 1
ATOM 762 C C . PHE A 1 97 ? 19.707 9.733 5.047 1.00 89.56 97 PHE A C 1
ATOM 764 O O . PHE A 1 97 ? 20.273 9.700 6.136 1.00 89.56 97 PHE A O 1
ATOM 771 N N . ALA A 1 98 ? 18.524 10.340 4.893 1.00 91.75 98 ALA A N 1
ATOM 772 C CA . ALA A 1 98 ? 17.829 11.004 5.999 1.00 91.75 98 ALA A CA 1
ATOM 773 C C . ALA A 1 98 ? 17.439 10.032 7.135 1.00 91.75 98 ALA A C 1
ATOM 775 O O . ALA A 1 98 ? 17.246 10.459 8.281 1.00 91.75 98 ALA A O 1
ATOM 776 N N . TYR A 1 99 ? 17.349 8.734 6.825 1.00 88.44 99 TYR A N 1
ATOM 777 C CA . TYR A 1 99 ? 16.912 7.678 7.738 1.00 88.44 99 TYR A CA 1
ATOM 778 C C . TYR A 1 99 ? 18.066 6.880 8.360 1.00 88.44 99 TYR A C 1
ATOM 780 O O . TYR A 1 99 ? 17.813 6.039 9.218 1.00 88.44 99 TYR A O 1
ATOM 788 N N . ILE A 1 100 ? 19.321 7.159 7.994 1.00 93.44 100 ILE A N 1
ATOM 789 C CA . ILE A 1 100 ? 20.488 6.534 8.628 1.00 93.44 100 ILE A CA 1
ATOM 790 C C . ILE A 1 100 ? 20.741 7.236 9.966 1.00 93.44 100 ILE A C 1
ATOM 792 O O . ILE A 1 100 ? 21.070 8.423 9.994 1.00 93.44 100 ILE A O 1
ATOM 796 N N . LYS A 1 101 ? 20.551 6.519 11.080 1.00 94.56 101 LYS A N 1
ATOM 797 C CA . LYS A 1 101 ? 20.814 7.024 12.445 1.00 94.56 101 LYS A CA 1
ATOM 798 C C . LYS A 1 101 ? 21.905 6.241 13.167 1.00 94.56 101 LYS A C 1
ATOM 800 O O . LYS A 1 101 ? 22.396 6.685 14.198 1.00 94.56 101 LYS A O 1
ATOM 805 N N . SER A 1 102 ? 22.275 5.085 12.630 1.00 94.62 102 SER A N 1
ATOM 806 C CA . SER A 1 102 ? 23.301 4.205 13.171 1.00 94.62 102 SER A CA 1
ATOM 807 C C . SER A 1 102 ? 23.985 3.420 12.054 1.00 94.62 102 SER A C 1
ATOM 809 O O . SER A 1 102 ? 23.428 3.255 10.968 1.00 94.62 102 SER A O 1
ATOM 811 N N . GLU A 1 103 ? 25.161 2.860 12.338 1.00 91.88 103 GLU A N 1
ATOM 812 C CA . GLU A 1 103 ? 25.868 1.966 11.409 1.00 91.88 103 GLU A CA 1
ATOM 813 C C . GLU A 1 103 ? 25.013 0.758 10.994 1.00 91.88 103 GLU A C 1
ATOM 815 O O . GLU A 1 103 ? 25.054 0.314 9.849 1.00 91.88 103 GLU A O 1
ATOM 820 N N . LYS A 1 104 ? 24.143 0.269 11.889 1.00 92.69 104 LYS A N 1
ATOM 821 C CA . LYS A 1 104 ? 23.207 -0.824 11.579 1.00 92.69 104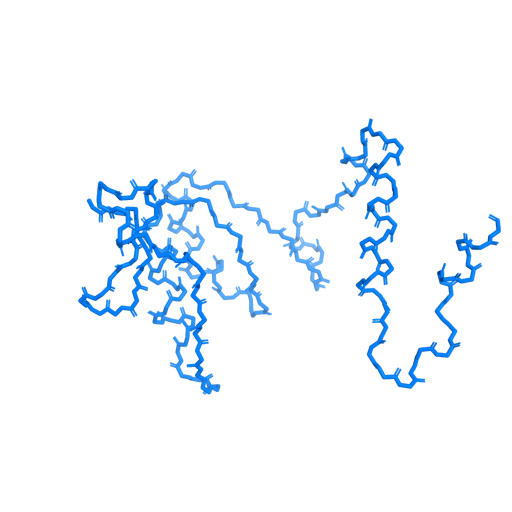 LYS A CA 1
ATOM 822 C C . LYS A 1 104 ? 22.225 -0.458 10.464 1.00 92.69 104 LYS A C 1
ATOM 824 O O . LYS A 1 104 ? 21.784 -1.341 9.732 1.00 92.69 104 LYS A O 1
ATOM 829 N N . ASP A 1 105 ? 21.867 0.816 10.327 1.00 92.31 105 ASP A N 1
ATOM 830 C CA . ASP A 1 105 ? 20.945 1.261 9.280 1.00 92.31 105 ASP A CA 1
ATOM 831 C C . ASP A 1 105 ? 21.627 1.320 7.910 1.00 92.31 105 ASP A C 1
ATOM 833 O O . ASP A 1 105 ? 20.964 1.090 6.900 1.00 92.31 105 ASP A O 1
ATOM 837 N N . ILE A 1 106 ? 22.951 1.522 7.876 1.00 91.25 106 ILE A N 1
ATOM 838 C CA . ILE A 1 106 ? 23.755 1.403 6.652 1.00 91.25 106 ILE A CA 1
ATOM 839 C C . ILE A 1 106 ? 23.658 -0.029 6.125 1.00 91.25 106 ILE A C 1
ATOM 841 O O . ILE A 1 106 ? 23.314 -0.236 4.964 1.00 91.25 106 ILE A O 1
ATOM 845 N N . LEU A 1 107 ? 23.866 -1.022 6.995 1.00 90.25 107 LEU A N 1
ATOM 846 C CA . LEU A 1 107 ? 23.778 -2.433 6.609 1.00 90.25 107 LEU A CA 1
ATOM 847 C C . LEU A 1 107 ? 22.380 -2.801 6.097 1.00 90.25 107 LEU A C 1
ATOM 849 O O . LEU A 1 107 ? 22.259 -3.439 5.054 1.00 90.25 107 LEU A O 1
ATOM 853 N N . LYS A 1 108 ? 21.312 -2.353 6.772 1.00 89.06 108 LYS A N 1
ATOM 854 C CA . LYS A 1 108 ? 19.930 -2.572 6.301 1.00 89.06 108 LYS A CA 1
ATOM 855 C C . LYS A 1 108 ? 19.686 -1.947 4.931 1.00 89.06 108 LYS A C 1
ATOM 857 O O . LYS A 1 108 ? 19.030 -2.562 4.091 1.00 89.06 108 LYS A O 1
ATOM 862 N N . LEU A 1 109 ? 20.180 -0.729 4.715 1.00 88.75 109 LEU A N 1
ATOM 863 C CA . LEU A 1 109 ? 20.031 -0.020 3.451 1.00 88.75 109 LEU A CA 1
ATOM 864 C C . LEU A 1 109 ? 20.704 -0.787 2.311 1.00 88.75 109 LEU A C 1
ATOM 866 O O . LEU A 1 109 ? 20.054 -1.081 1.308 1.00 88.75 109 LEU A O 1
ATOM 870 N N . VAL A 1 110 ? 21.978 -1.140 2.490 1.00 87.19 110 VAL A N 1
ATOM 871 C CA . VAL A 1 110 ? 22.768 -1.866 1.488 1.00 87.19 110 VAL A CA 1
ATOM 872 C C . VAL A 1 110 ? 22.120 -3.215 1.173 1.00 87.19 110 VAL A C 1
ATOM 874 O O . VAL A 1 110 ? 21.842 -3.503 0.009 1.00 87.19 110 VAL A O 1
ATOM 877 N N . GLN A 1 111 ? 21.750 -3.986 2.200 1.00 85.31 111 GLN A N 1
ATOM 878 C CA . GLN A 1 111 ? 21.061 -5.267 2.025 1.00 85.31 111 GLN A CA 1
ATOM 879 C C . GLN A 1 111 ? 19.727 -5.122 1.289 1.00 85.31 111 GLN A C 1
ATOM 881 O O . GLN A 1 111 ? 19.411 -5.944 0.432 1.00 85.31 111 GLN A O 1
ATOM 886 N N . THR A 1 112 ? 18.950 -4.077 1.589 1.00 85.88 112 THR A N 1
ATOM 887 C CA . THR A 1 112 ? 17.670 -3.823 0.913 1.00 85.88 112 THR A CA 1
ATOM 888 C C . THR A 1 112 ? 17.883 -3.521 -0.567 1.00 85.88 112 THR A C 1
ATOM 890 O O . THR A 1 112 ? 17.144 -4.047 -1.395 1.00 85.88 112 THR A O 1
ATOM 893 N N . ILE A 1 113 ? 18.889 -2.717 -0.923 1.00 83.81 113 ILE A N 1
ATOM 894 C CA . ILE A 1 113 ? 19.207 -2.426 -2.328 1.00 83.81 113 ILE A CA 1
ATOM 895 C C . ILE A 1 113 ? 19.607 -3.716 -3.043 1.00 83.81 113 ILE A C 1
ATOM 897 O O . ILE A 1 113 ? 18.955 -4.087 -4.013 1.00 83.81 113 ILE A O 1
ATOM 901 N N . ILE A 1 114 ? 20.591 -4.444 -2.508 1.00 80.81 114 ILE A N 1
ATOM 902 C CA . ILE A 1 114 ? 21.104 -5.683 -3.106 1.00 80.81 114 ILE A CA 1
ATOM 903 C C . ILE A 1 114 ? 19.989 -6.717 -3.286 1.00 80.81 114 ILE A C 1
ATOM 905 O O . ILE A 1 114 ? 19.845 -7.300 -4.358 1.00 80.81 114 ILE A O 1
ATOM 909 N N . ALA A 1 115 ? 19.162 -6.937 -2.261 1.00 82.38 115 ALA A N 1
ATOM 910 C CA . ALA A 1 115 ? 18.069 -7.904 -2.328 1.00 82.38 115 ALA A CA 1
ATOM 911 C C . ALA A 1 115 ? 17.033 -7.566 -3.413 1.00 82.38 115 ALA A C 1
ATOM 913 O O . ALA A 1 115 ? 16.436 -8.480 -3.971 1.00 82.38 115 ALA A O 1
ATOM 914 N N . ASN A 1 116 ? 16.836 -6.281 -3.723 1.00 76.06 116 ASN A N 1
ATOM 915 C CA . ASN A 1 116 ? 15.867 -5.825 -4.723 1.00 76.06 116 ASN A CA 1
ATOM 916 C C . ASN A 1 116 ? 16.489 -5.536 -6.105 1.00 76.06 116 ASN A C 1
ATOM 918 O O . ASN A 1 116 ? 15.749 -5.229 -7.038 1.00 76.06 116 ASN A O 1
ATOM 922 N N . THR A 1 117 ? 17.815 -5.629 -6.260 1.00 70.56 117 THR A N 1
ATOM 923 C CA . THR A 1 117 ? 18.512 -5.512 -7.558 1.00 70.56 117 THR A CA 1
ATOM 924 C C . THR A 1 117 ? 19.053 -6.838 -8.087 1.00 70.56 117 THR A C 1
ATOM 926 O O . THR A 1 117 ? 19.457 -6.896 -9.247 1.00 70.56 117 THR A O 1
ATOM 929 N N . LYS A 1 118 ? 19.031 -7.910 -7.283 1.00 65.38 118 LYS A N 1
ATOM 930 C CA . LYS A 1 118 ? 19.288 -9.277 -7.757 1.00 65.38 118 LYS A CA 1
ATOM 931 C C . LYS A 1 118 ? 18.228 -9.658 -8.791 1.00 65.38 118 LYS A C 1
ATOM 933 O O . LYS A 1 118 ? 17.060 -9.822 -8.454 1.00 65.38 118 LYS A O 1
ATOM 938 N N . GLY A 1 119 ? 18.622 -9.763 -10.059 1.00 57.25 119 GLY A N 1
ATOM 939 C CA . GLY A 1 119 ? 17.730 -10.235 -11.118 1.00 57.25 119 GLY A CA 1
ATOM 940 C C . GLY A 1 119 ? 17.309 -11.691 -10.890 1.00 57.25 119 GLY A C 1
ATOM 941 O O . GLY A 1 119 ? 18.091 -12.493 -10.384 1.00 57.25 119 GLY A O 1
ATOM 942 N N . GLU A 1 120 ? 16.085 -12.048 -11.279 1.00 56.44 120 GLU A N 1
ATOM 943 C CA . GLU A 1 120 ? 15.647 -13.449 -11.320 1.00 56.44 120 GLU A CA 1
ATOM 944 C C . GLU A 1 120 ? 16.171 -14.141 -12.602 1.00 56.44 120 GLU A C 1
ATOM 946 O O . GLU A 1 120 ? 16.095 -13.574 -13.694 1.00 56.44 120 GLU A O 1
ATOM 951 N N . GLY A 1 121 ? 16.693 -15.372 -12.483 1.00 58.75 121 GLY A N 1
ATOM 952 C CA . GLY A 1 121 ? 17.147 -16.215 -13.608 1.00 58.75 121 GLY A CA 1
ATOM 953 C C . GLY A 1 121 ? 18.651 -16.151 -13.941 1.00 58.75 121 GLY A C 1
ATOM 954 O O . GLY A 1 121 ? 19.443 -15.598 -13.183 1.00 58.75 121 GLY A O 1
ATOM 955 N N . GLU A 1 122 ? 19.052 -16.709 -15.097 1.00 48.47 122 GLU A N 1
ATOM 956 C CA . GLU A 1 122 ? 20.445 -16.879 -15.601 1.00 48.47 122 GLU A CA 1
ATOM 957 C C . GLU A 1 122 ? 21.294 -15.588 -15.726 1.00 48.47 122 GLU A C 1
ATOM 959 O O . GLU A 1 122 ? 22.460 -15.633 -16.111 1.00 48.47 122 GLU A O 1
ATOM 964 N N . ARG A 1 123 ? 20.757 -14.420 -15.354 1.00 51.38 123 ARG A N 1
ATOM 965 C CA . ARG A 1 123 ? 21.511 -13.161 -15.200 1.00 51.38 123 ARG A CA 1
ATOM 966 C C . ARG A 1 123 ? 22.118 -12.986 -13.802 1.00 51.38 123 ARG A C 1
ATOM 968 O O . ARG A 1 123 ? 22.558 -11.896 -13.457 1.00 51.38 123 ARG A O 1
ATOM 975 N N . SER A 1 124 ? 22.179 -14.054 -13.011 1.00 53.38 124 SER A N 1
ATOM 976 C CA . SER A 1 124 ? 22.857 -14.104 -11.709 1.00 53.38 124 SER A CA 1
ATOM 977 C C . SER A 1 124 ? 24.386 -14.206 -11.805 1.00 53.38 124 SER A C 1
ATOM 979 O O . SER A 1 124 ? 25.047 -14.337 -10.778 1.00 53.38 124 SER A O 1
ATOM 981 N N . GLY A 1 125 ? 24.943 -14.213 -13.023 1.00 49.44 125 GLY A N 1
ATOM 982 C CA . GLY A 1 125 ? 26.346 -14.535 -13.282 1.00 49.44 125 GLY A CA 1
ATOM 983 C C . GLY A 1 125 ? 27.343 -13.627 -12.573 1.00 49.44 125 GLY A C 1
ATOM 984 O O . GLY A 1 125 ? 28.317 -14.136 -12.037 1.00 49.44 125 GLY A O 1
ATOM 985 N N . GLU A 1 126 ? 27.108 -12.315 -12.503 1.00 55.59 126 GLU A N 1
ATOM 986 C CA . GLU A 1 126 ? 28.035 -11.383 -11.852 1.00 55.59 126 GLU A CA 1
ATOM 987 C C . GLU A 1 126 ? 27.300 -10.143 -11.336 1.00 55.59 126 GLU A C 1
ATOM 989 O O . GLU A 1 126 ? 27.261 -9.097 -11.980 1.00 55.59 126 GLU A O 1
ATOM 994 N N . ASP A 1 127 ? 26.694 -10.258 -10.156 1.00 60.16 127 ASP A N 1
ATOM 995 C CA . ASP A 1 127 ? 26.094 -9.107 -9.490 1.00 60.16 127 ASP A CA 1
ATOM 996 C C . ASP A 1 127 ? 27.226 -8.207 -8.963 1.00 60.16 127 ASP A C 1
ATOM 998 O O . ASP A 1 127 ? 27.904 -8.536 -7.984 1.00 60.16 127 ASP A O 1
ATOM 1002 N N . PHE A 1 128 ? 27.478 -7.101 -9.669 1.00 58.34 128 PHE A N 1
ATOM 1003 C CA . PHE A 1 128 ? 28.525 -6.104 -9.398 1.00 58.34 128 PHE A CA 1
ATOM 1004 C C . PHE A 1 128 ? 28.658 -5.767 -7.899 1.00 58.34 128 PHE A C 1
ATOM 1006 O O . PHE A 1 128 ? 29.764 -5.643 -7.373 1.00 58.34 128 PHE A O 1
ATOM 1013 N N . TRP A 1 129 ? 27.533 -5.713 -7.184 1.00 57.03 129 TRP A N 1
ATOM 1014 C CA . TRP A 1 129 ? 27.463 -5.361 -5.766 1.00 57.03 129 TRP A CA 1
ATOM 1015 C C . TRP A 1 129 ? 27.901 -6.481 -4.816 1.00 57.03 129 TRP A C 1
ATOM 1017 O O . TRP A 1 129 ? 28.517 -6.201 -3.790 1.00 57.03 129 TRP A O 1
ATOM 1027 N N . VAL A 1 130 ? 27.678 -7.749 -5.177 1.00 57.28 130 VAL A N 1
ATOM 1028 C CA . VAL A 1 130 ? 28.111 -8.904 -4.366 1.00 57.28 130 VAL A CA 1
ATOM 1029 C C . VAL A 1 130 ? 29.638 -9.053 -4.386 1.00 57.28 130 VAL A C 1
ATOM 1031 O O . VAL A 1 130 ? 30.225 -9.535 -3.417 1.00 57.28 130 VAL A O 1
ATOM 1034 N N . LYS A 1 131 ? 30.302 -8.625 -5.471 1.00 55.41 131 LYS A N 1
ATOM 1035 C CA . LYS A 1 131 ? 31.772 -8.553 -5.538 1.00 55.41 131 LYS A CA 1
ATOM 1036 C C . LYS A 1 131 ? 32.327 -7.357 -4.749 1.00 55.41 131 LYS A C 1
ATOM 1038 O O . LYS A 1 131 ? 33.385 -7.492 -4.146 1.00 55.41 131 LYS A O 1
ATOM 1043 N N . ALA A 1 132 ? 31.618 -6.227 -4.717 1.00 58.03 132 ALA A N 1
ATOM 1044 C CA . ALA A 1 132 ? 32.060 -5.014 -4.024 1.00 58.03 132 ALA A CA 1
ATOM 1045 C C . ALA A 1 132 ? 31.976 -5.100 -2.483 1.00 58.03 132 ALA A C 1
ATOM 1047 O O . ALA A 1 132 ? 32.779 -4.467 -1.808 1.00 58.03 132 ALA A O 1
ATOM 1048 N N . GLU A 1 133 ? 31.055 -5.894 -1.921 1.00 52.41 133 GLU A N 1
ATOM 1049 C CA . GLU A 1 133 ? 30.940 -6.115 -0.463 1.00 52.41 133 GLU A CA 1
ATOM 1050 C C . GLU A 1 133 ? 32.010 -7.055 0.132 1.00 52.41 133 GLU A C 1
ATOM 1052 O O . GLU A 1 133 ? 32.125 -7.146 1.351 1.00 52.41 133 GLU A O 1
ATOM 1057 N N . LYS A 1 134 ? 32.766 -7.793 -0.695 1.00 51.34 134 LYS A N 1
ATOM 1058 C CA . LYS A 1 134 ? 33.743 -8.805 -0.241 1.00 51.34 134 LYS A CA 1
ATOM 1059 C C . LYS A 1 134 ? 35.178 -8.282 -0.048 1.00 51.34 134 LYS A C 1
ATOM 1061 O O . LYS A 1 134 ? 36.077 -9.107 0.117 1.00 51.34 134 LYS A O 1
ATOM 1066 N N . LEU A 1 135 ? 35.400 -6.967 -0.092 1.00 36.62 135 LEU A N 1
ATOM 1067 C CA . LEU A 1 135 ? 36.704 -6.343 0.176 1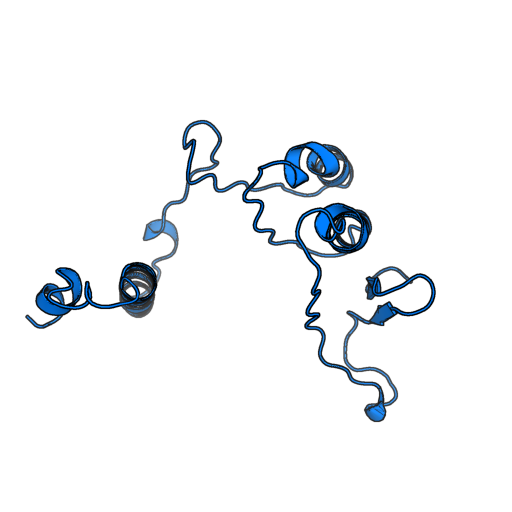.00 36.62 135 LEU A CA 1
ATOM 1068 C C . LEU A 1 135 ? 36.827 -5.888 1.631 1.00 36.62 135 LEU A C 1
ATOM 1070 O O . LEU A 1 135 ? 35.899 -5.201 2.108 1.00 36.62 135 LEU A O 1
#

Sequence (135 aa):
MENNILLTQTERLTMNGRPKNPKHARNKNVLVIGGSGSGKTRFFVKPNLMQMHSSYCVTDPKGTIVLECGKMLQENGYEIKILNTINFKKSMKYNLFAYIKSEKDILKLVQTIIANTKGEGERSGEDFWVKAEKL

Foldseek 3Di:
DLQWFDDDPPDTGHPDPQDPDNVNDDDRDDDDDDDPPPCCCPPGVQVNVLSLPDDDDDDDPPPVNCVVCVVVNVVVPDDDAADDPPDCVPHPDDDLVVPDPDPVSVVVVLCVVQVVPCDPDPVNPPDPSVVVVPD

Secondary structure (DSSP, 8-state):
--SEEE-SSS-EEE-SSS-SSGGG-----------TTS-HIIIIIHHHHHT--S------TTSHHHHHHHHHHHHTT-------SS-GGGS----GGGG--SHHHHHHHHHHHHHHHS-SSTT-TT-HHHHHTT-